Protein AF-A0A2V6SXR5-F1 (afdb_monomer)

Sequence (69 aa):
MVRRGYSFVSLDEALRDDAYRSTDTYTGDESINWLGRWAVSRGVKKADDVLDDFPEVPDFVVQASGTKK

Mean predicted aligned error: 6.89 Å

Solvent-accessible surface area (backbone atoms onl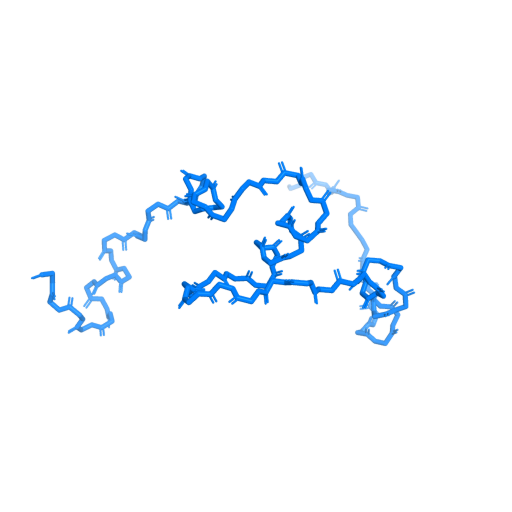y — not comparable to full-atom values): 4746 Å² total; per-residue (Å²): 133,84,84,86,81,80,79,90,75,55,70,77,58,59,65,67,41,68,76,75,70,56,73,72,71,68,80,70,92,70,93,66,55,75,69,44,35,43,32,36,46,69,68,75,36,54,77,89,59,53,62,75,82,58,77,79,81,54,67,72,57,45,62,72,68,70,58,81,129

Secondary structure (DSSP, 8-state):
----S-----HHHHTTSGGGG-------SS---HHHHHHHHTTSS-GGGSSTTSPPPPHHHHHHTT---

Foldseek 3Di:
DDDPPDDDDDPVVVCVDCLVVQDQPDPDPDPDDPVLSSCCSVVVDPNVCSCVPPDDDDPVVCVVVVDDD

Structure (mmCIF, N/CA/C/O backbone):
data_AF-A0A2V6SXR5-F1
#
_entry.id   AF-A0A2V6SXR5-F1
#
loop_
_atom_site.group_PDB
_atom_site.id
_atom_site.type_symbol
_atom_site.label_atom_id
_atom_site.label_alt_id
_atom_site.label_comp_id
_atom_site.label_asym_id
_atom_site.label_entity_id
_atom_site.label_seq_id
_atom_site.pdbx_PDB_ins_code
_atom_site.Cartn_x
_atom_site.Cartn_y
_atom_site.Cartn_z
_atom_site.occupancy
_atom_site.B_iso_or_equiv
_atom_site.auth_seq_id
_atom_site.auth_comp_id
_atom_site.auth_asym_id
_atom_site.auth_atom_id
_atom_site.pdbx_PDB_model_num
ATOM 1 N N . MET A 1 1 ? -30.281 -6.677 3.336 1.00 66.88 1 MET A N 1
ATOM 2 C CA . MET A 1 1 ? -28.882 -6.617 2.848 1.00 66.88 1 MET A CA 1
ATOM 3 C C . MET A 1 1 ? -28.738 -7.553 1.661 1.00 66.88 1 MET A C 1
ATOM 5 O O . MET A 1 1 ? -29.056 -8.726 1.803 1.00 66.88 1 MET A O 1
ATOM 9 N N . VAL A 1 2 ? -28.311 -7.053 0.499 1.00 77.25 2 VAL A N 1
ATOM 10 C CA . VAL A 1 2 ? -28.043 -7.890 -0.685 1.00 77.25 2 VAL A CA 1
ATOM 11 C C . VAL A 1 2 ? -26.770 -8.704 -0.440 1.00 77.25 2 VAL A C 1
ATOM 13 O O . VAL A 1 2 ? -25.762 -8.157 0.012 1.00 77.25 2 VAL A O 1
ATOM 16 N N . ARG A 1 3 ? -26.811 -10.012 -0.712 1.00 83.44 3 ARG A N 1
ATOM 17 C CA . ARG A 1 3 ? -25.643 -10.893 -0.587 1.00 83.44 3 ARG A CA 1
ATOM 18 C C . ARG A 1 3 ? -24.659 -10.552 -1.710 1.00 83.44 3 ARG A C 1
ATOM 20 O O . ARG A 1 3 ? -24.972 -10.752 -2.875 1.00 83.44 3 ARG A O 1
ATOM 27 N N . ARG A 1 4 ? -23.481 -10.030 -1.358 1.00 91.62 4 ARG A N 1
ATOM 28 C CA . ARG A 1 4 ? -22.484 -9.494 -2.311 1.00 91.62 4 ARG A CA 1
ATOM 29 C C . ARG A 1 4 ? -21.662 -10.559 -3.062 1.00 91.62 4 ARG A C 1
ATOM 31 O O . ARG A 1 4 ? -20.728 -10.205 -3.761 1.00 91.62 4 ARG A O 1
ATOM 38 N N . GLY A 1 5 ? -21.967 -11.847 -2.891 1.00 93.81 5 GLY A N 1
ATOM 39 C CA . GLY A 1 5 ? -21.248 -12.946 -3.555 1.00 93.81 5 GLY A CA 1
ATOM 40 C C . GLY A 1 5 ? -19.898 -13.337 -2.937 1.00 93.81 5 GLY A C 1
ATOM 41 O O . GLY A 1 5 ? -19.251 -14.239 -3.451 1.00 93.81 5 GLY A O 1
ATOM 42 N N . TYR A 1 6 ? -19.479 -12.719 -1.829 1.00 93.00 6 TYR A N 1
ATOM 43 C CA . TYR A 1 6 ? -18.252 -13.107 -1.124 1.00 93.00 6 TYR A CA 1
ATOM 44 C C . TYR A 1 6 ? -18.432 -14.382 -0.290 1.00 93.00 6 TYR A C 1
ATOM 46 O O . TYR A 1 6 ? -19.503 -14.619 0.279 1.00 93.00 6 TYR A O 1
ATOM 54 N N . SER A 1 7 ? -17.348 -15.147 -0.173 1.00 92.88 7 SER A N 1
ATOM 55 C CA . SER A 1 7 ? -17.217 -16.302 0.720 1.00 92.88 7 SER A CA 1
ATOM 56 C C . SER A 1 7 ? -16.038 -16.090 1.668 1.00 92.88 7 SER A C 1
ATOM 58 O O . SER A 1 7 ? -15.092 -15.381 1.330 1.00 92.88 7 SER A O 1
ATOM 60 N N . PHE A 1 8 ? -16.102 -16.687 2.857 1.00 95.12 8 PHE A N 1
ATOM 61 C CA . PHE A 1 8 ? -14.985 -16.677 3.799 1.00 95.12 8 PHE A CA 1
ATOM 62 C C . PHE A 1 8 ? -14.026 -17.820 3.477 1.00 95.12 8 PHE A C 1
ATOM 64 O O . PHE A 1 8 ? -14.466 -18.948 3.271 1.00 95.12 8 PHE A O 1
ATOM 71 N N . VAL A 1 9 ? -12.733 -17.513 3.481 1.00 96.12 9 VAL A N 1
ATOM 72 C CA . VAL A 1 9 ? -11.632 -18.465 3.306 1.00 96.12 9 VAL A CA 1
ATOM 73 C C . VAL A 1 9 ? -10.645 -18.309 4.458 1.00 96.12 9 VAL A C 1
ATOM 75 O O . VAL A 1 9 ? -10.643 -17.287 5.153 1.00 96.12 9 VAL A O 1
ATOM 78 N N . SER A 1 10 ? -9.811 -19.321 4.685 1.00 97.81 10 SER A N 1
ATOM 79 C CA . SER A 1 10 ? -8.719 -19.201 5.657 1.00 97.81 10 SER A CA 1
ATOM 80 C C . SER A 1 10 ? -7.629 -18.249 5.147 1.00 97.81 10 SER A C 1
ATOM 82 O O . SER A 1 10 ? -7.498 -18.028 3.944 1.00 97.81 10 SER A O 1
ATOM 84 N N . LEU A 1 11 ? -6.804 -17.714 6.051 1.00 96.38 11 LEU A N 1
ATOM 85 C CA . LEU A 1 11 ? -5.645 -16.910 5.648 1.00 96.38 11 LEU A CA 1
ATOM 86 C C . LEU A 1 11 ? -4.677 -17.720 4.772 1.00 96.38 11 LEU A C 1
ATOM 88 O O . LEU A 1 11 ? -4.192 -17.220 3.765 1.00 96.38 11 LEU A O 1
ATOM 92 N N . ASP A 1 12 ? -4.435 -18.979 5.136 1.00 97.81 12 ASP A N 1
ATOM 93 C CA . ASP A 1 12 ? -3.576 -19.896 4.384 1.00 97.81 12 ASP A CA 1
ATOM 94 C C . ASP A 1 12 ? -4.099 -20.138 2.957 1.00 97.81 12 ASP A C 1
ATOM 96 O O . ASP A 1 12 ? -3.326 -20.221 2.011 1.00 97.81 12 ASP A O 1
ATOM 100 N N . GLU A 1 13 ? -5.418 -20.195 2.770 1.00 97.75 13 GLU A N 1
ATOM 101 C CA . GLU A 1 13 ? -6.040 -20.246 1.445 1.00 97.75 13 GLU A CA 1
ATOM 102 C C . GLU A 1 13 ? -5.898 -18.927 0.681 1.00 97.75 13 GLU A C 1
ATOM 104 O O . GLU A 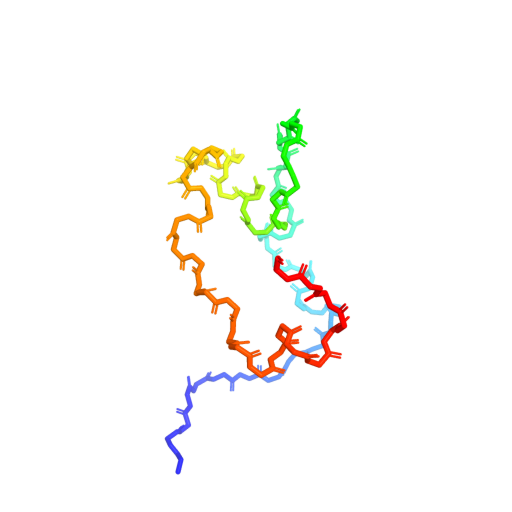1 13 ? -5.468 -18.949 -0.469 1.00 97.75 13 GLU A O 1
ATOM 109 N N . ALA A 1 14 ? -6.174 -17.785 1.318 1.00 95.81 14 ALA A N 1
ATOM 110 C CA . ALA A 1 14 ? -6.040 -16.474 0.683 1.00 95.81 14 ALA A CA 1
ATOM 111 C C . ALA A 1 14 ? -4.609 -16.208 0.180 1.00 95.81 14 ALA A C 1
ATOM 113 O O . ALA A 1 14 ? -4.423 -15.700 -0.922 1.00 95.81 14 ALA A O 1
ATOM 114 N N . LEU A 1 15 ? -3.594 -16.606 0.954 1.00 95.56 15 LEU A N 1
ATOM 115 C CA . LEU A 1 15 ? -2.182 -16.424 0.603 1.00 95.56 15 LEU A CA 1
ATOM 116 C C . LEU A 1 15 ? -1.706 -17.308 -0.562 1.00 95.56 15 LEU A C 1
ATOM 118 O O . LEU A 1 15 ? -0.600 -17.101 -1.061 1.00 95.56 15 LEU A O 1
ATOM 122 N N . ARG A 1 16 ? -2.509 -18.282 -1.014 1.00 97.19 16 ARG A N 1
ATOM 123 C CA . ARG A 1 16 ? -2.205 -19.067 -2.224 1.00 97.19 16 ARG A CA 1
ATOM 124 C C . ARG A 1 16 ? -2.510 -18.321 -3.520 1.00 97.19 16 ARG A C 1
ATOM 126 O O . ARG A 1 16 ? -2.079 -18.797 -4.569 1.00 97.19 16 ARG A O 1
ATOM 133 N N . ASP A 1 17 ? -3.236 -17.205 -3.465 1.00 96.19 17 ASP A N 1
ATOM 134 C CA . ASP A 1 17 ? -3.540 -16.396 -4.644 1.00 96.19 17 ASP A CA 1
ATOM 135 C C . ASP A 1 17 ? -2.249 -15.870 -5.300 1.00 96.19 17 ASP A C 1
ATOM 137 O O . ASP A 1 17 ? -1.340 -15.378 -4.624 1.00 96.19 17 ASP A O 1
ATOM 141 N N . ASP A 1 18 ? -2.164 -15.962 -6.629 1.00 95.12 18 ASP A N 1
ATOM 142 C CA . ASP A 1 18 ? -0.982 -15.548 -7.394 1.00 95.12 18 ASP A CA 1
ATOM 143 C C . ASP A 1 18 ? -0.665 -14.052 -7.247 1.00 95.12 18 ASP A C 1
ATOM 145 O O . ASP A 1 18 ? 0.485 -13.642 -7.433 1.00 95.12 18 ASP A O 1
ATOM 149 N N . ALA A 1 19 ? -1.636 -13.224 -6.845 1.00 91.62 19 ALA A N 1
ATOM 150 C CA . ALA A 1 19 ? -1.386 -11.833 -6.498 1.00 91.62 19 ALA A CA 1
ATOM 151 C C . ALA A 1 19 ? -0.289 -11.705 -5.428 1.00 91.62 19 ALA A C 1
ATOM 153 O O . ALA A 1 19 ? 0.592 -10.859 -5.578 1.00 91.62 19 ALA A O 1
ATOM 154 N N . TYR A 1 20 ? -0.254 -12.596 -4.430 1.00 92.19 20 TYR A N 1
ATOM 155 C CA . TYR A 1 20 ? 0.766 -12.589 -3.373 1.00 92.19 20 TYR A CA 1
ATOM 156 C C . TYR A 1 20 ? 2.159 -13.041 -3.835 1.00 92.19 20 T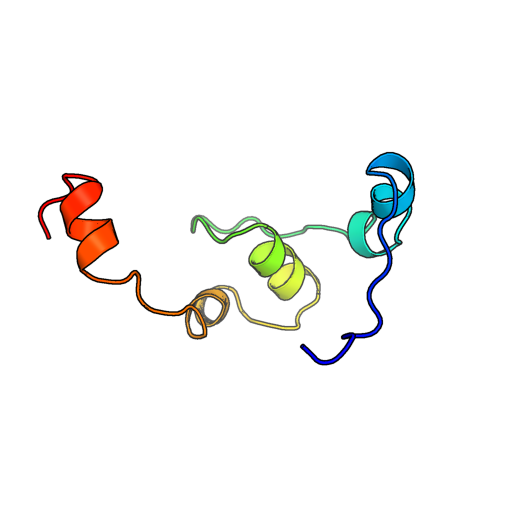YR A C 1
ATOM 158 O O . TYR A 1 20 ? 3.130 -12.854 -3.105 1.00 92.19 20 TYR A O 1
ATOM 166 N N . ARG A 1 21 ? 2.291 -13.587 -5.051 1.00 92.31 21 ARG A N 1
ATOM 167 C CA . ARG A 1 21 ? 3.587 -13.912 -5.681 1.00 92.31 21 ARG A CA 1
ATOM 168 C C . ARG A 1 21 ? 4.131 -12.784 -6.554 1.00 92.31 21 ARG A C 1
ATOM 170 O O . ARG A 1 21 ? 5.161 -12.950 -7.202 1.00 92.31 21 ARG A O 1
ATOM 177 N N . SER A 1 22 ? 3.427 -11.659 -6.619 1.00 91.75 22 SER A N 1
ATOM 178 C CA . SER A 1 22 ? 3.812 -10.554 -7.491 1.00 91.75 22 SER A CA 1
ATOM 179 C C . SER A 1 22 ? 5.101 -9.904 -7.032 1.00 91.75 22 SER A C 1
ATOM 181 O O . SER A 1 22 ? 5.258 -9.578 -5.858 1.00 91.75 22 SER A O 1
ATOM 183 N N . THR A 1 23 ? 6.003 -9.675 -7.982 1.00 93.81 23 THR A N 1
ATOM 184 C CA . THR A 1 23 ? 7.236 -8.940 -7.726 1.00 93.81 23 THR A CA 1
ATOM 185 C C . THR A 1 23 ? 6.909 -7.521 -7.276 1.00 93.81 23 THR A C 1
ATOM 187 O O . THR A 1 23 ? 6.163 -6.803 -7.942 1.00 93.81 23 THR A O 1
ATOM 190 N N . ASP A 1 24 ? 7.501 -7.121 -6.157 1.00 93.69 24 ASP A N 1
ATOM 191 C CA . ASP A 1 24 ? 7.496 -5.750 -5.668 1.00 93.69 24 ASP A CA 1
ATOM 192 C C . ASP A 1 24 ? 8.870 -5.135 -5.955 1.00 93.69 24 ASP A C 1
ATOM 194 O O . ASP A 1 24 ? 9.880 -5.553 -5.387 1.00 93.69 24 ASP A O 1
ATOM 198 N N . THR A 1 25 ? 8.912 -4.190 -6.891 1.00 94.25 25 THR A N 1
ATOM 199 C CA . THR A 1 25 ? 10.124 -3.480 -7.320 1.00 94.25 25 THR A CA 1
ATOM 200 C C . THR A 1 25 ? 10.146 -2.037 -6.827 1.00 94.25 25 THR A C 1
ATOM 202 O O . THR A 1 25 ? 10.963 -1.247 -7.298 1.00 94.25 25 THR A O 1
ATOM 205 N N . TYR A 1 26 ? 9.228 -1.650 -5.936 1.00 90.44 26 TYR A N 1
ATOM 206 C CA . TYR A 1 26 ? 9.155 -0.279 -5.454 1.00 90.44 26 TYR A CA 1
ATOM 207 C C . TYR A 1 26 ? 10.306 0.015 -4.484 1.00 90.44 26 TYR A C 1
ATOM 209 O O . TYR A 1 26 ? 10.416 -0.603 -3.425 1.00 90.44 26 TYR A O 1
ATOM 217 N N . THR A 1 27 ? 11.145 0.987 -4.843 1.00 90.00 27 THR A N 1
ATOM 218 C CA . THR A 1 27 ? 12.291 1.457 -4.045 1.00 90.00 27 THR A CA 1
ATOM 219 C C . THR A 1 27 ? 12.244 2.967 -3.792 1.00 90.00 27 THR A C 1
ATOM 221 O O . THR A 1 27 ? 13.290 3.577 -3.589 1.00 90.00 27 THR A O 1
ATOM 224 N N . GLY A 1 28 ? 11.066 3.589 -3.901 1.00 83.88 28 GLY A N 1
ATOM 225 C CA . GLY A 1 28 ? 10.901 5.024 -3.661 1.00 83.88 28 GLY A CA 1
ATOM 226 C C . GLY A 1 28 ? 10.953 5.376 -2.174 1.00 83.88 28 GLY A C 1
ATOM 227 O O . GLY A 1 28 ? 10.708 4.525 -1.318 1.00 83.88 28 GLY A O 1
ATOM 228 N N . ASP A 1 29 ? 11.255 6.641 -1.885 1.00 77.19 29 ASP A N 1
ATOM 229 C CA . ASP A 1 29 ? 11.390 7.152 -0.515 1.00 77.19 29 ASP A CA 1
ATOM 230 C C . ASP A 1 29 ? 10.033 7.404 0.167 1.00 77.19 29 ASP A C 1
ATOM 232 O O . ASP A 1 29 ? 9.952 7.534 1.391 1.00 77.19 29 ASP A O 1
ATOM 236 N N . GLU A 1 30 ? 8.949 7.467 -0.610 1.00 77.81 30 GLU A N 1
ATOM 237 C CA . GLU A 1 30 ? 7.616 7.714 -0.076 1.00 77.81 30 GLU A CA 1
ATOM 238 C C . GLU A 1 30 ? 7.010 6.467 0.569 1.00 77.81 30 GLU A C 1
ATOM 240 O O . GLU A 1 30 ? 7.063 5.344 0.060 1.00 77.81 30 GLU A O 1
ATOM 245 N N . SER A 1 31 ? 6.355 6.677 1.709 1.00 76.00 31 SER A N 1
ATOM 246 C CA . SER A 1 31 ? 5.609 5.624 2.394 1.00 76.00 31 SER A CA 1
ATOM 247 C C . SER A 1 31 ? 4.245 5.414 1.732 1.00 76.00 31 SER A C 1
ATOM 249 O O . SER A 1 31 ? 3.220 5.849 2.251 1.00 76.00 31 SER A O 1
ATOM 251 N N . ILE A 1 32 ? 4.223 4.725 0.591 1.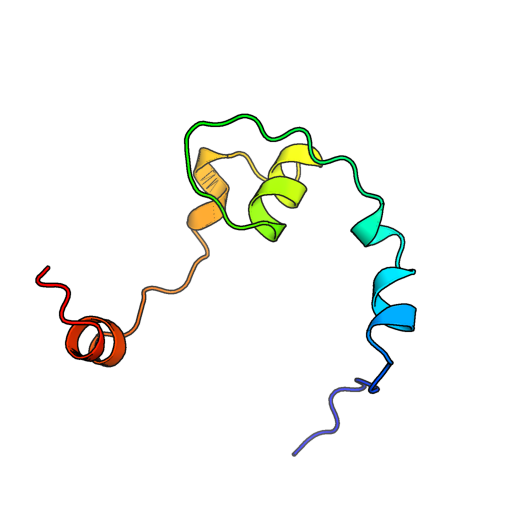00 85.38 32 ILE A N 1
ATOM 252 C CA . ILE A 1 32 ? 2.978 4.260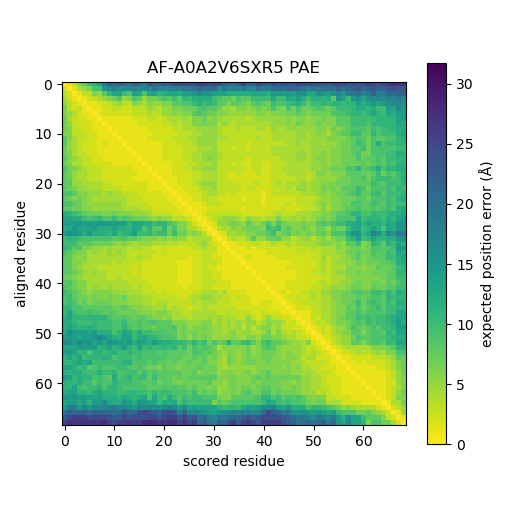 -0.034 1.00 85.38 32 ILE A CA 1
ATOM 253 C C . ILE A 1 32 ? 2.553 2.899 0.539 1.00 85.38 32 ILE A C 1
ATOM 255 O O . ILE A 1 32 ? 3.380 2.072 0.938 1.00 85.38 32 ILE A O 1
ATOM 259 N N . ASN A 1 33 ? 1.243 2.641 0.599 1.00 86.31 33 ASN A N 1
ATOM 260 C CA . ASN A 1 33 ? 0.745 1.364 1.111 1.00 86.31 33 ASN A CA 1
ATOM 261 C C . ASN A 1 33 ? 1.124 0.184 0.190 1.00 86.31 33 ASN A C 1
ATOM 263 O O . ASN A 1 33 ? 1.484 0.362 -0.974 1.00 86.31 33 ASN A O 1
ATOM 267 N N . TRP A 1 34 ? 1.038 -1.046 0.709 1.00 88.00 34 TRP A N 1
ATOM 268 C CA . TRP A 1 34 ? 1.479 -2.250 -0.013 1.00 88.00 34 TRP A CA 1
ATOM 269 C C . TRP A 1 34 ? 0.767 -2.451 -1.361 1.00 88.00 34 TRP A C 1
ATOM 271 O O . TRP A 1 34 ? 1.392 -2.889 -2.323 1.00 88.00 34 TRP A O 1
ATOM 281 N N . LEU A 1 35 ? -0.515 -2.080 -1.464 1.00 89.00 35 LEU A N 1
ATOM 282 C CA . LEU A 1 35 ? -1.265 -2.182 -2.717 1.00 89.00 35 LEU A CA 1
ATOM 283 C C . LEU A 1 35 ? -0.776 -1.151 -3.746 1.00 89.00 35 LEU A C 1
ATOM 285 O O . LEU A 1 35 ? -0.664 -1.458 -4.932 1.00 89.00 35 LEU A O 1
ATOM 289 N N . GLY A 1 36 ? -0.421 0.046 -3.281 1.00 89.94 36 GLY A N 1
ATOM 290 C CA . GLY A 1 36 ? 0.234 1.082 -4.066 1.00 89.94 36 GLY A CA 1
ATOM 291 C C . GLY A 1 36 ? 1.578 0.627 -4.626 1.00 89.94 36 GLY A C 1
ATOM 292 O O . GLY A 1 36 ? 1.826 0.774 -5.821 1.00 89.94 36 GLY A O 1
ATOM 293 N N . ARG A 1 37 ? 2.408 -0.025 -3.802 1.00 91.88 37 ARG A N 1
ATOM 294 C CA . ARG A 1 37 ? 3.694 -0.601 -4.240 1.00 91.88 37 ARG A CA 1
ATOM 295 C C . ARG A 1 37 ? 3.514 -1.603 -5.377 1.00 91.88 37 ARG A C 1
ATOM 297 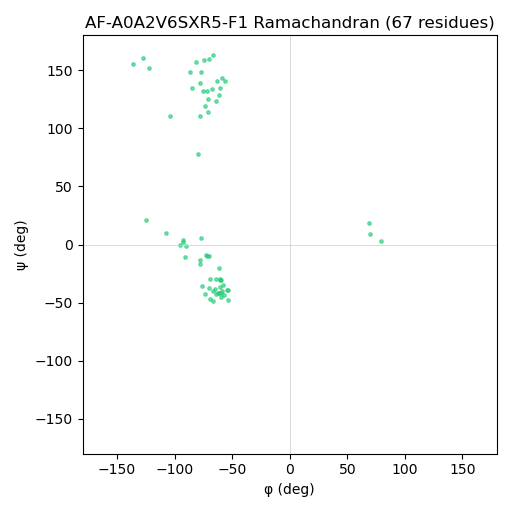O O . ARG A 1 37 ? 4.250 -1.561 -6.365 1.00 91.88 37 ARG A O 1
ATOM 304 N N . TRP A 1 38 ? 2.504 -2.468 -5.282 1.00 92.31 38 TRP A N 1
ATOM 305 C CA . TRP A 1 38 ? 2.166 -3.415 -6.348 1.00 92.31 38 TRP A CA 1
ATOM 306 C C . TRP A 1 38 ? 1.654 -2.721 -7.611 1.00 92.31 38 TRP A C 1
ATOM 308 O O . TRP A 1 38 ? 2.027 -3.125 -8.712 1.00 92.31 38 TRP A O 1
ATOM 318 N N . ALA A 1 39 ? 0.837 -1.672 -7.478 1.00 91.50 39 ALA A N 1
ATOM 319 C CA . ALA A 1 39 ? 0.361 -0.896 -8.621 1.00 91.50 39 ALA A CA 1
ATOM 320 C C . ALA A 1 39 ? 1.522 -0.242 -9.389 1.00 91.50 39 ALA A C 1
ATOM 322 O O . ALA A 1 39 ? 1.539 -0.304 -10.619 1.00 91.50 39 ALA A O 1
ATOM 323 N N . VAL A 1 40 ? 2.515 0.303 -8.676 1.00 92.38 40 VAL A N 1
ATOM 324 C CA . VAL A 1 40 ? 3.736 0.862 -9.282 1.00 92.38 40 VAL A CA 1
ATOM 325 C C . VAL A 1 40 ? 4.583 -0.227 -9.930 1.00 92.38 40 VAL A C 1
ATOM 327 O O . VAL A 1 40 ? 4.945 -0.110 -11.098 1.00 92.38 40 VAL A O 1
ATOM 330 N N . SER A 1 41 ? 4.843 -1.322 -9.212 1.00 93.38 41 SER A N 1
ATOM 331 C CA . SER A 1 41 ? 5.670 -2.435 -9.711 1.00 93.38 41 SER A CA 1
ATOM 332 C C . SER A 1 41 ? 5.087 -3.087 -10.971 1.00 93.38 41 SER A C 1
ATOM 334 O O . SER A 1 41 ? 5.823 -3.568 -11.828 1.00 93.38 41 SER A O 1
ATOM 336 N N . ARG A 1 42 ? 3.755 -3.075 -11.115 1.00 92.62 42 ARG A N 1
ATOM 337 C CA . ARG A 1 42 ? 3.038 -3.575 -12.299 1.00 92.62 42 ARG A CA 1
ATOM 338 C C . ARG A 1 42 ? 2.814 -2.515 -13.388 1.00 92.62 42 ARG A C 1
ATOM 340 O O . ARG A 1 42 ? 2.215 -2.838 -14.410 1.00 92.62 42 ARG A O 1
ATOM 347 N N . GLY A 1 43 ? 3.238 -1.267 -13.177 1.00 91.75 43 GLY A N 1
ATOM 348 C CA . GLY A 1 43 ? 3.041 -0.162 -14.124 1.00 91.75 43 GLY A CA 1
ATOM 349 C C . GLY A 1 43 ? 1.585 0.299 -14.283 1.00 91.75 43 GLY A C 1
ATOM 350 O O . GLY A 1 43 ? 1.256 0.941 -15.275 1.00 91.75 43 GLY A O 1
ATOM 351 N N . VAL A 1 44 ? 0.707 -0.034 -13.330 1.00 91.38 44 VAL A N 1
ATOM 352 C CA . VAL A 1 44 ? -0.711 0.375 -13.326 1.00 91.38 44 VAL A CA 1
ATOM 353 C C . VAL A 1 44 ? -0.860 1.842 -12.919 1.00 91.38 44 VAL A C 1
ATOM 355 O O . VAL A 1 44 ? -1.727 2.541 -13.436 1.00 91.38 44 VAL A O 1
ATOM 358 N N . LYS A 1 45 ? -0.008 2.307 -12.000 1.00 88.62 45 LYS A N 1
ATOM 359 C CA . LYS A 1 45 ? 0.082 3.703 -11.553 1.00 88.62 45 LYS A CA 1
ATOM 360 C C . LYS A 1 45 ? 1.543 4.133 -11.463 1.00 88.62 45 LYS A C 1
ATOM 362 O O . LYS A 1 45 ? 2.420 3.291 -11.273 1.00 88.62 45 LYS A O 1
ATOM 367 N N . LYS A 1 46 ? 1.808 5.434 -11.570 1.00 87.88 46 LYS A N 1
ATOM 368 C CA . LYS A 1 46 ? 3.103 6.006 -11.173 1.00 87.88 46 LYS A CA 1
ATOM 369 C C . LYS A 1 46 ? 3.118 6.217 -9.665 1.00 87.88 46 LYS A C 1
ATOM 371 O O . LYS A 1 46 ? 2.050 6.322 -9.077 1.00 87.88 46 LYS A O 1
ATOM 376 N N . ALA A 1 47 ? 4.309 6.276 -9.066 1.00 84.25 47 ALA A N 1
ATOM 377 C CA . ALA A 1 47 ? 4.476 6.485 -7.626 1.00 84.25 47 ALA A CA 1
ATOM 378 C C . ALA A 1 47 ? 3.730 7.737 -7.138 1.00 84.25 47 ALA A C 1
ATOM 380 O O . ALA A 1 47 ? 2.931 7.633 -6.212 1.00 84.25 47 ALA A O 1
ATOM 381 N N . ASP A 1 48 ? 3.913 8.848 -7.850 1.00 85.06 48 ASP A N 1
ATOM 382 C CA . ASP A 1 48 ? 3.313 10.149 -7.537 1.00 85.06 48 ASP A CA 1
ATOM 383 C C . ASP A 1 48 ? 1.771 10.113 -7.558 1.00 85.06 48 ASP A C 1
ATOM 385 O O . ASP A 1 48 ? 1.130 10.805 -6.779 1.00 85.06 48 ASP A O 1
ATOM 389 N N . ASP A 1 49 ? 1.173 9.244 -8.383 1.00 84.88 49 ASP A N 1
ATOM 390 C CA . ASP A 1 49 ? -0.282 9.175 -8.605 1.00 84.88 49 ASP A CA 1
ATOM 391 C C . ASP A 1 49 ? -0.976 8.114 -7.716 1.00 84.88 49 ASP A C 1
ATOM 393 O O . ASP A 1 49 ? -2.183 7.850 -7.835 1.00 84.88 49 ASP A O 1
ATOM 397 N N . VAL A 1 50 ? -0.219 7.389 -6.877 1.00 81.12 50 VAL A N 1
ATOM 398 C CA . VAL A 1 50 ? -0.769 6.278 -6.079 1.00 81.12 50 VAL A CA 1
ATOM 399 C C . VAL A 1 50 ? -1.797 6.782 -5.074 1.00 81.12 50 VAL A C 1
ATOM 401 O O . VAL A 1 50 ? -2.802 6.103 -4.863 1.00 81.12 50 VAL A O 1
ATOM 404 N N . LEU A 1 51 ? -1.555 7.946 -4.471 1.00 75.69 51 LEU A N 1
ATOM 405 C CA . LEU A 1 51 ? -2.342 8.461 -3.351 1.00 75.69 51 LEU A CA 1
ATOM 406 C C . LEU A 1 51 ? -3.529 9.337 -3.772 1.00 75.69 51 LEU A C 1
ATOM 408 O O . LEU A 1 51 ? -4.399 9.585 -2.943 1.00 75.69 51 LEU A O 1
ATOM 412 N N . ASP A 1 52 ? -3.620 9.736 -5.041 1.00 81.00 52 ASP A N 1
ATOM 413 C CA . ASP A 1 52 ? -4.625 10.698 -5.522 1.00 81.00 52 ASP A CA 1
ATOM 414 C C . ASP A 1 52 ? -6.079 10.251 -5.308 1.00 81.00 52 ASP A C 1
ATOM 416 O O . ASP A 1 52 ? -6.964 11.075 -5.092 1.00 81.00 52 ASP A O 1
ATOM 420 N N . ASP A 1 53 ? -6.333 8.941 -5.330 1.00 74.38 53 ASP A N 1
ATOM 421 C CA . ASP A 1 53 ? -7.679 8.376 -5.157 1.00 74.38 53 ASP A CA 1
ATOM 422 C C . ASP A 1 53 ? -8.005 8.025 -3.694 1.00 74.38 53 ASP A C 1
ATOM 424 O O . ASP A 1 53 ? -9.050 7.427 -3.407 1.00 74.38 53 ASP A O 1
ATOM 428 N N . PHE A 1 54 ? -7.104 8.322 -2.753 1.00 78.06 54 PHE A N 1
ATOM 429 C CA . PHE A 1 54 ? -7.329 7.978 -1.356 1.00 78.06 54 PHE A CA 1
ATOM 430 C C . PHE A 1 54 ? -8.343 8.951 -0.755 1.00 78.06 54 PHE A C 1
ATOM 432 O O . PHE A 1 54 ? -8.198 10.165 -0.899 1.00 78.06 54 PHE A O 1
ATOM 439 N N . PRO A 1 55 ? -9.371 8.447 -0.050 1.00 83.12 55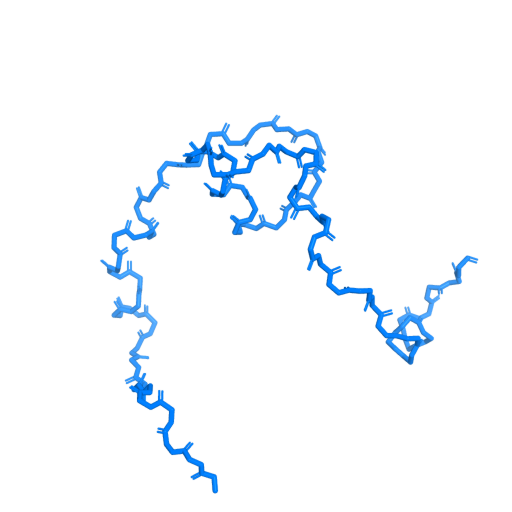 PRO A N 1
ATOM 440 C CA . PRO A 1 55 ? -10.296 9.329 0.636 1.00 83.12 55 PRO A CA 1
ATOM 441 C C . PRO A 1 55 ? -9.546 10.122 1.707 1.00 83.12 55 PRO A C 1
ATOM 443 O O . PRO A 1 55 ? -8.705 9.570 2.424 1.00 83.12 55 PRO A O 1
ATOM 446 N N . GLU A 1 56 ? -9.895 11.400 1.851 1.00 86.31 56 GLU A N 1
ATOM 447 C CA . GLU A 1 56 ? -9.409 12.192 2.974 1.00 86.31 56 GLU A CA 1
ATOM 448 C C . GLU A 1 56 ? -9.788 11.517 4.295 1.00 86.31 56 GLU A C 1
ATOM 450 O O . GLU A 1 56 ? -10.882 10.962 4.460 1.00 86.31 56 GLU A O 1
ATOM 455 N N . VAL A 1 57 ? -8.863 11.564 5.253 1.00 87.06 57 VAL A N 1
ATOM 456 C CA . VAL A 1 57 ? -9.119 11.047 6.594 1.00 87.06 57 VAL A CA 1
ATOM 457 C C . VAL A 1 57 ? -10.229 11.896 7.227 1.00 87.06 57 VAL A C 1
ATOM 459 O O . VAL A 1 57 ? -10.057 13.109 7.340 1.00 87.06 57 VAL A O 1
ATOM 462 N N . PRO A 1 58 ? -11.352 11.300 7.673 1.00 91.62 58 PRO A N 1
ATOM 463 C CA . PRO A 1 58 ? -12.449 12.065 8.258 1.00 91.62 58 PRO A CA 1
ATOM 464 C C . PRO A 1 58 ? -12.025 12.867 9.496 1.00 91.62 58 PRO A C 1
ATOM 466 O O . PRO A 1 58 ? -11.276 12.366 10.338 1.00 91.62 58 PRO A O 1
ATOM 469 N N . ASP A 1 59 ? -12.586 14.068 9.667 1.00 91.25 59 ASP A N 1
ATOM 470 C CA . ASP A 1 59 ? -12.196 15.009 10.732 1.00 91.25 59 ASP A CA 1
ATOM 471 C C . ASP A 1 59 ? -12.236 14.404 12.142 1.00 91.25 59 ASP A C 1
ATOM 473 O O . ASP A 1 59 ? -11.347 14.653 12.956 1.00 91.25 59 ASP A O 1
ATOM 477 N N . PHE A 1 60 ? -13.238 13.572 12.443 1.00 92.50 60 PHE A N 1
ATOM 478 C CA . PHE A 1 60 ? -13.364 12.956 13.768 1.00 92.50 60 PHE A CA 1
ATOM 479 C C . PHE A 1 60 ? -12.196 12.007 14.091 1.00 92.50 60 PHE A C 1
ATOM 481 O O . PHE A 1 60 ? -11.827 11.867 15.256 1.00 92.50 60 PHE A O 1
ATOM 488 N N . VAL A 1 61 ? -11.597 11.369 13.076 1.00 91.12 61 VAL A N 1
ATOM 489 C CA . VAL A 1 61 ? -10.434 10.482 13.242 1.00 91.12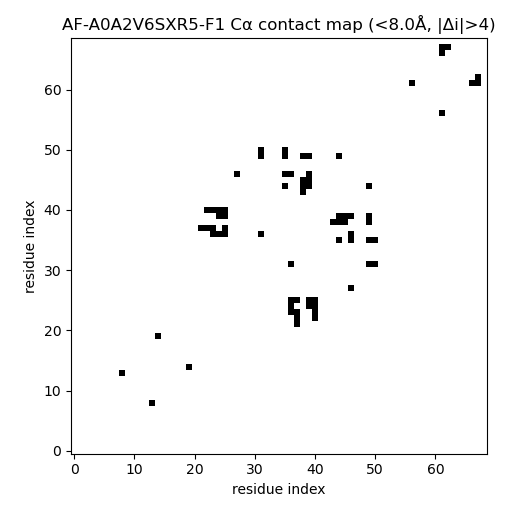 61 VAL A CA 1
ATOM 490 C C . VAL A 1 61 ? -9.186 11.309 13.532 1.00 91.12 61 VAL A C 1
ATOM 492 O O . VAL A 1 61 ? -8.438 10.970 14.445 1.00 91.12 61 VAL A O 1
ATOM 495 N N . VAL A 1 62 ? -8.999 12.423 12.815 1.00 91.69 62 VAL A N 1
ATOM 496 C CA . VAL A 1 62 ? -7.883 13.361 13.039 1.00 91.69 62 VAL A CA 1
ATOM 497 C C . VAL A 1 62 ? -7.951 13.968 14.443 1.00 91.69 62 VAL A C 1
ATOM 499 O O . VAL A 1 62 ? -6.946 14.072 15.140 1.00 91.69 62 VAL A O 1
ATOM 502 N N . GLN A 1 63 ? -9.152 14.330 14.901 1.00 91.25 63 GLN A N 1
ATOM 503 C CA . GLN A 1 63 ? -9.353 14.832 16.263 1.00 91.25 63 GLN A CA 1
ATOM 504 C C . GLN A 1 63 ? -9.035 13.763 17.317 1.00 91.25 63 GLN A C 1
ATOM 506 O O . GLN A 1 63 ? -8.383 14.059 18.319 1.00 91.25 63 GLN A O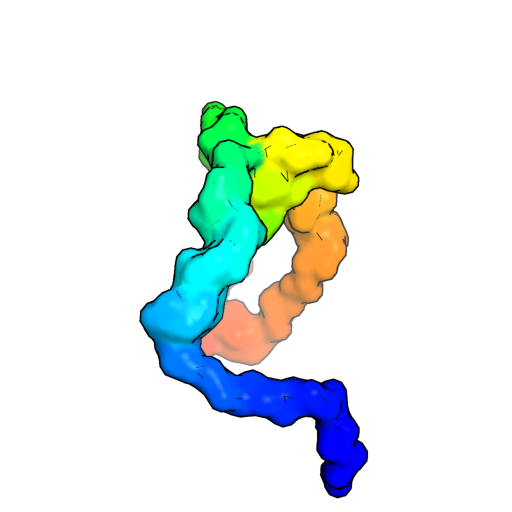 1
ATOM 511 N N . ALA A 1 64 ? -9.459 12.516 17.086 1.00 92.44 64 ALA A N 1
ATOM 512 C CA . ALA A 1 64 ? -9.218 11.406 18.004 1.00 92.44 64 ALA A CA 1
ATOM 513 C C . ALA A 1 64 ? -7.741 10.974 18.065 1.00 92.44 64 ALA A C 1
ATOM 515 O O . ALA A 1 64 ? -7.295 10.511 19.114 1.00 92.44 64 ALA A O 1
ATOM 516 N N . SER A 1 65 ? -6.969 11.135 16.983 1.00 88.69 65 SER A N 1
ATOM 517 C CA . SER A 1 65 ? -5.549 10.756 16.947 1.00 88.69 65 SER A CA 1
ATOM 518 C C . SER A 1 65 ? -4.638 11.698 17.741 1.00 88.69 65 SER A C 1
ATOM 520 O O . SER A 1 65 ? -3.456 11.402 17.913 1.00 88.69 65 SER A O 1
ATOM 522 N N . GLY A 1 66 ? -5.153 12.838 18.222 1.00 84.88 66 GLY A N 1
ATOM 523 C CA . GLY A 1 66 ? -4.365 13.845 18.938 1.00 84.88 66 GLY A CA 1
ATOM 524 C C . GLY A 1 66 ? -3.366 14.593 18.048 1.00 84.88 66 GLY A C 1
ATOM 525 O O . GLY A 1 66 ? -2.537 15.354 18.549 1.00 84.88 66 GLY A O 1
ATOM 526 N N . THR A 1 67 ? -3.438 14.395 16.730 1.00 74.50 67 THR A N 1
ATOM 527 C CA . THR A 1 67 ? -2.598 15.085 15.752 1.00 74.50 67 THR A CA 1
ATOM 528 C C . THR A 1 67 ? -3.158 16.493 15.560 1.00 74.50 67 THR A C 1
ATOM 530 O O . THR A 1 67 ? -4.255 16.666 15.032 1.00 74.50 67 THR A O 1
ATOM 533 N N . LYS A 1 68 ? -2.440 17.526 16.015 1.00 57.62 68 LYS A N 1
ATOM 534 C CA . LYS A 1 68 ? -2.782 18.903 15.635 1.00 57.62 68 LYS A CA 1
ATOM 535 C C . LYS A 1 68 ? -2.412 19.088 14.161 1.00 57.62 68 LYS A C 1
ATOM 537 O O . LYS A 1 68 ? -1.278 18.782 13.801 1.00 57.62 68 LYS A O 1
ATOM 542 N N . LYS A 1 69 ? -3.381 19.525 13.348 1.00 56.44 69 LYS A N 1
ATOM 543 C CA . LYS A 1 69 ? -3.143 20.017 11.982 1.00 56.44 69 LYS A CA 1
ATOM 544 C C . LYS A 1 69 ? -2.124 21.153 12.002 1.00 56.44 69 LYS A C 1
ATOM 546 O O . LYS A 1 69 ? -2.183 21.961 12.960 1.00 56.44 69 LYS A O 1
#

pLDDT: mean 87.85, std 8.5, range [56.44, 97.81]

Radius of gyration: 16.71 Å; Cα contacts (8 Å, |Δi|>4): 37; chains: 1; bounding box: 41×40×33 Å